Protein AF-A0A6B2CYY4-F1 (afdb_monomer_lite)

Foldseek 3Di:
DDKDKAWPDKDWDFDPDPWGKIWMWTWIDTNNRTDIWIWIFGQDDPVRDTDTDTAQAQPDVVGRVVSVVRVQNHVCVVPVDGDDDDD

Secondary structure (DSSP, 8-state):
----EEEEEEEEEEEEESEEEEEEEEEEEETTEEEEEEEEEEEETTTTEEEEEE---TTSTTHHHHHHHHHHHHHHHHH--PPPP--

Structure (mmCIF, N/CA/C/O backbone):
data_AF-A0A6B2CYY4-F1
#
_entry.id   AF-A0A6B2CYY4-F1
#
loop_
_atom_site.group_PDB
_atom_site.id
_atom_site.type_symbol
_atom_site.label_atom_id
_atom_site.label_alt_id
_atom_site.label_comp_id
_atom_site.label_asym_id
_atom_site.label_entity_id
_atom_site.label_seq_id
_atom_site.pdbx_PDB_ins_code
_atom_site.Cartn_x
_atom_site.Cartn_y
_atom_site.Cartn_z
_atom_site.occupancy
_atom_site.B_iso_or_equiv
_atom_site.auth_seq_id
_atom_site.auth_comp_id
_atom_site.auth_asym_id
_atom_site.auth_atom_id
_atom_site.pdbx_PDB_model_num
ATOM 1 N N . MET A 1 1 ? -2.613 -11.614 13.382 1.00 56.75 1 MET A N 1
ATOM 2 C CA . MET A 1 1 ? -3.921 -10.972 13.635 1.00 56.75 1 MET A CA 1
ATOM 3 C C . MET A 1 1 ? -4.827 -11.199 12.436 1.00 56.75 1 MET A C 1
ATOM 5 O O . MET A 1 1 ? -4.322 -11.316 11.326 1.00 56.75 1 MET A O 1
ATOM 9 N N . ARG A 1 2 ? -6.140 -11.335 12.648 1.00 68.62 2 ARG A N 1
ATOM 10 C CA . ARG A 1 2 ? -7.131 -11.307 11.564 1.00 68.62 2 ARG A CA 1
ATOM 11 C C . ARG A 1 2 ? -7.576 -9.853 11.436 1.00 68.62 2 ARG A C 1
ATOM 13 O O . ARG A 1 2 ? -8.206 -9.360 12.363 1.00 68.62 2 ARG A O 1
ATOM 20 N N . HIS A 1 3 ? -7.211 -9.196 10.343 1.00 77.44 3 HIS A N 1
ATOM 21 C CA . HIS A 1 3 ? -7.744 -7.878 10.011 1.00 77.44 3 HIS A CA 1
ATOM 22 C C . HIS A 1 3 ? -9.073 -8.064 9.281 1.00 77.44 3 HIS A C 1
ATOM 24 O O . HIS A 1 3 ? -9.189 -8.968 8.446 1.00 77.44 3 HIS A O 1
ATOM 30 N N . VAL A 1 4 ? -10.073 -7.249 9.610 1.00 83.81 4 VAL A N 1
ATOM 31 C CA . VAL A 1 4 ? -11.305 -7.174 8.811 1.00 83.81 4 VAL A CA 1
ATOM 32 C C . VAL A 1 4 ? -11.026 -6.204 7.680 1.00 83.81 4 VAL A C 1
ATOM 34 O O . VAL A 1 4 ? -10.607 -5.077 7.941 1.00 83.81 4 VAL A O 1
ATOM 37 N N . VAL A 1 5 ? -11.186 -6.666 6.442 1.00 84.81 5 VAL A N 1
ATOM 38 C CA . VAL A 1 5 ? -10.749 -5.928 5.259 1.00 84.81 5 VAL A CA 1
ATOM 39 C C . VAL A 1 5 ? -11.882 -5.829 4.252 1.00 84.81 5 VAL A C 1
ATOM 41 O O . VAL A 1 5 ? -12.399 -6.856 3.818 1.00 84.81 5 VAL A O 1
ATOM 44 N N . ASP A 1 6 ? -12.184 -4.607 3.827 1.00 87.25 6 ASP A N 1
ATOM 45 C CA . ASP A 1 6 ? -13.108 -4.321 2.735 1.00 87.25 6 ASP A CA 1
ATOM 46 C C . ASP A 1 6 ? -12.364 -3.622 1.597 1.00 87.25 6 ASP A C 1
ATOM 48 O O . ASP A 1 6 ? -11.830 -2.521 1.745 1.00 87.25 6 ASP A O 1
ATOM 52 N N . VAL A 1 7 ? -12.320 -4.259 0.427 1.00 83.25 7 VAL A N 1
ATOM 53 C CA . VAL A 1 7 ? -11.718 -3.663 -0.772 1.00 83.25 7 VAL A CA 1
ATOM 54 C C . VAL A 1 7 ? -12.788 -2.866 -1.506 1.00 83.25 7 VAL A C 1
ATOM 56 O O . VAL A 1 7 ? -13.745 -3.420 -2.039 1.00 83.25 7 VAL A O 1
ATOM 59 N N . LEU A 1 8 ? -12.609 -1.548 -1.553 1.00 87.25 8 LEU A N 1
ATOM 60 C CA . LEU A 1 8 ? -13.575 -0.614 -2.134 1.00 87.25 8 LEU A CA 1
ATOM 61 C C . LEU A 1 8 ? -13.358 -0.411 -3.638 1.00 87.25 8 LEU A C 1
ATOM 63 O O . LEU A 1 8 ? -14.279 -0.016 -4.350 1.00 87.25 8 LEU A O 1
ATOM 67 N N . GLY A 1 9 ? -12.144 -0.660 -4.133 1.00 83.06 9 GLY A N 1
ATOM 68 C CA . GLY A 1 9 ? -11.849 -0.646 -5.563 1.00 83.06 9 GLY A CA 1
ATOM 69 C C . GLY A 1 9 ? -10.380 -0.406 -5.881 1.00 83.06 9 GLY A C 1
ATOM 70 O O . GLY A 1 9 ? -9.603 0.039 -5.040 1.00 83.06 9 GLY A O 1
ATOM 71 N N . GLY A 1 10 ? -9.998 -0.683 -7.127 1.00 83.44 10 GLY A N 1
ATOM 72 C CA . GLY A 1 10 ? -8.638 -0.486 -7.620 1.00 83.44 10 GLY A CA 1
ATOM 73 C C . GLY A 1 10 ? -8.608 0.255 -8.954 1.00 83.44 10 GLY A C 1
ATOM 74 O O . GLY A 1 10 ? -9.501 0.096 -9.784 1.00 83.44 10 GLY A O 1
ATOM 75 N N . ARG A 1 11 ? -7.573 1.069 -9.179 1.00 82.56 11 ARG A N 1
ATOM 76 C CA . ARG A 1 11 ? -7.301 1.734 -10.460 1.00 82.56 11 ARG A CA 1
ATOM 77 C C . ARG A 1 11 ? -5.854 1.519 -10.866 1.00 82.56 11 ARG A C 1
ATOM 79 O O . ARG A 1 11 ? -4.953 1.863 -10.113 1.00 82.56 11 ARG A O 1
ATOM 86 N N . ALA A 1 12 ? -5.636 1.010 -12.071 1.00 81.25 12 ALA A N 1
ATOM 87 C CA . ALA A 1 12 ? -4.309 0.885 -12.659 1.00 81.25 12 ALA A CA 1
ATOM 88 C C . ALA A 1 12 ? -4.098 1.972 -13.722 1.00 81.25 12 ALA A C 1
ATOM 90 O O . ALA A 1 12 ? -4.929 2.151 -14.610 1.00 81.25 12 ALA A O 1
ATOM 91 N N . GLN A 1 13 ? -2.982 2.689 -13.636 1.00 80.88 13 GLN A N 1
ATOM 92 C CA . GLN A 1 13 ? -2.525 3.660 -14.623 1.00 80.88 13 GLN A CA 1
ATOM 93 C C . GLN A 1 13 ? -1.124 3.281 -15.095 1.00 80.88 13 GLN A C 1
ATOM 95 O O . GLN A 1 13 ? -0.224 3.035 -14.294 1.00 80.88 13 GLN A O 1
ATOM 100 N N . LEU A 1 14 ? -0.941 3.237 -16.412 1.00 73.88 14 LEU A N 1
ATOM 101 C CA . LEU A 1 14 ? 0.354 3.004 -17.036 1.00 73.88 14 LEU A CA 1
ATOM 102 C C . LEU A 1 14 ? 0.897 4.339 -17.544 1.00 73.88 14 LEU A C 1
ATOM 104 O O . LEU A 1 14 ? 0.326 4.917 -18.468 1.00 73.88 14 LEU A O 1
ATOM 108 N N . GLU A 1 15 ? 2.010 4.809 -16.986 1.00 70.00 15 GLU A N 1
ATOM 109 C CA . GLU A 1 15 ? 2.733 5.946 -17.550 1.00 70.00 15 GLU A CA 1
ATOM 110 C C . GLU A 1 15 ? 3.627 5.453 -18.696 1.00 70.00 15 GLU A C 1
ATOM 112 O O . GLU A 1 15 ? 4.521 4.621 -18.526 1.00 70.00 15 GLU A O 1
ATOM 117 N N . ARG A 1 16 ? 3.360 5.958 -19.906 1.00 60.00 16 ARG A N 1
ATOM 118 C CA . ARG A 1 16 ? 4.196 5.745 -21.095 1.00 60.00 16 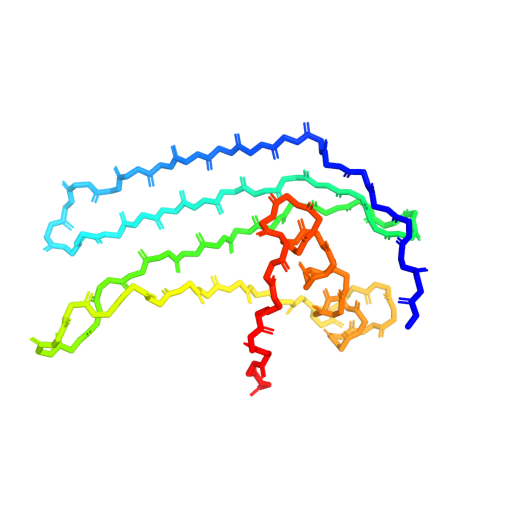ARG A CA 1
ATOM 119 C C . ARG A 1 16 ? 5.056 6.987 -21.344 1.00 60.00 16 ARG A C 1
ATOM 121 O O . ARG A 1 16 ? 4.834 7.696 -22.316 1.00 60.00 16 ARG A O 1
ATOM 128 N N . SER A 1 17 ? 6.021 7.269 -20.473 1.00 57.59 17 SER A N 1
ATOM 129 C CA . SER A 1 17 ? 7.034 8.302 -20.729 1.00 57.59 17 SER A CA 1
ATOM 130 C C . SER A 1 17 ? 8.379 7.849 -20.178 1.00 57.59 17 SER A C 1
ATOM 132 O O . SER A 1 17 ? 8.550 7.854 -18.968 1.00 57.59 17 SER A O 1
ATOM 134 N N . GLY A 1 18 ? 9.298 7.421 -21.057 1.00 56.97 18 GLY A N 1
ATOM 135 C CA . GLY A 1 18 ? 10.717 7.127 -20.771 1.00 56.97 18 GLY A CA 1
ATOM 136 C C . GLY A 1 18 ? 11.002 5.970 -19.802 1.00 56.97 18 GLY A C 1
ATOM 137 O O . GLY A 1 18 ? 11.659 4.996 -20.161 1.00 56.97 18 GLY A O 1
ATOM 138 N N . GLU A 1 19 ? 10.461 6.036 -18.594 1.00 59.66 19 GLU A N 1
ATOM 139 C CA . GLU A 1 19 ? 10.503 5.025 -17.552 1.00 59.66 19 GLU A CA 1
ATOM 140 C C . GLU A 1 19 ? 9.140 4.333 -17.509 1.00 59.66 19 GLU A C 1
ATOM 142 O O . GLU A 1 19 ? 8.101 4.956 -17.305 1.00 59.66 19 GLU A O 1
ATOM 147 N N . LYS A 1 20 ? 9.105 3.023 -17.765 1.00 63.25 20 LYS A N 1
ATOM 148 C CA . LYS A 1 20 ? 7.845 2.274 -17.801 1.00 63.25 20 LYS A CA 1
ATOM 149 C C . LYS A 1 20 ? 7.325 2.046 -16.372 1.00 63.25 20 LYS A C 1
ATOM 151 O O . LYS A 1 20 ? 7.508 0.950 -15.834 1.00 63.25 20 LYS A O 1
ATOM 156 N N . LEU A 1 21 ? 6.722 3.074 -15.779 1.00 68.94 21 LEU A N 1
ATOM 157 C CA . LEU A 1 21 ? 6.089 3.056 -14.462 1.00 68.94 21 LEU A CA 1
ATOM 158 C C . LEU A 1 21 ? 4.614 2.660 -14.587 1.00 68.94 21 LEU A C 1
ATOM 160 O O . LEU A 1 21 ? 3.888 3.130 -15.463 1.00 68.94 21 LEU A O 1
ATOM 164 N N . MET A 1 22 ? 4.161 1.787 -13.697 1.00 75.75 22 MET A N 1
ATOM 165 C CA . MET A 1 22 ? 2.755 1.431 -13.544 1.00 75.75 22 MET A CA 1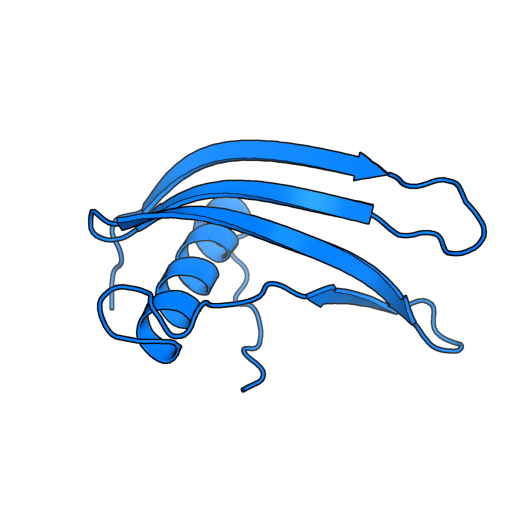
ATOM 166 C C . MET A 1 22 ? 2.326 1.795 -12.128 1.00 75.75 22 MET A C 1
ATOM 168 O O . MET A 1 22 ? 2.892 1.305 -11.160 1.00 75.75 22 MET A O 1
ATOM 172 N N . ARG A 1 23 ? 1.328 2.661 -11.989 1.00 78.25 23 ARG A N 1
ATOM 173 C CA . ARG A 1 23 ? 0.743 3.028 -10.698 1.00 78.25 23 ARG A CA 1
ATOM 174 C C . ARG A 1 23 ? -0.557 2.264 -10.507 1.00 78.25 23 ARG A C 1
ATOM 176 O O . ARG A 1 23 ? -1.422 2.286 -11.377 1.00 78.25 23 ARG A O 1
ATOM 183 N N . ILE A 1 24 ? -0.707 1.599 -9.372 1.00 80.62 24 ILE A N 1
ATOM 184 C CA . ILE A 1 24 ? -1.944 0.947 -8.953 1.00 80.62 24 ILE A CA 1
ATOM 185 C C . ILE A 1 24 ? -2.417 1.640 -7.684 1.00 80.62 24 ILE A C 1
ATOM 187 O O . ILE A 1 24 ? -1.718 1.645 -6.681 1.00 80.62 24 ILE A O 1
ATOM 191 N N . LYS A 1 25 ? -3.606 2.227 -7.723 1.00 83.81 25 LYS A N 1
ATOM 192 C CA . LYS A 1 25 ? -4.296 2.744 -6.544 1.00 83.81 25 LYS A CA 1
ATOM 193 C C . LYS A 1 25 ? -5.266 1.693 -6.048 1.00 83.81 25 LYS A C 1
ATOM 195 O O . LYS A 1 25 ? -6.029 1.165 -6.852 1.00 83.81 25 LYS A O 1
ATOM 200 N N . ILE A 1 26 ? -5.248 1.407 -4.756 1.00 82.69 26 ILE A N 1
ATOM 201 C CA . ILE A 1 26 ? -6.187 0.501 -4.097 1.00 82.69 26 ILE A CA 1
ATOM 202 C C . ILE A 1 26 ? -6.853 1.285 -2.977 1.00 82.69 26 ILE A C 1
ATOM 204 O O . ILE A 1 26 ? -6.185 1.782 -2.075 1.00 82.69 26 ILE A O 1
ATOM 208 N N . ALA A 1 27 ? -8.170 1.408 -3.048 1.00 86.38 27 ALA A N 1
ATOM 209 C CA . ALA A 1 27 ? -8.986 1.941 -1.977 1.00 86.38 27 ALA A CA 1
ATOM 210 C C . ALA A 1 27 ? -9.558 0.778 -1.171 1.00 86.38 27 ALA A C 1
ATOM 212 O O . ALA A 1 27 ? -10.111 -0.171 -1.733 1.00 86.38 27 ALA A O 1
ATOM 213 N N . GLY A 1 28 ? -9.463 0.875 0.145 1.00 88.06 28 GLY A N 1
ATOM 214 C CA . GLY A 1 28 ? -10.049 -0.110 1.030 1.00 88.06 28 GLY A CA 1
ATOM 215 C C . GLY A 1 28 ? -10.123 0.365 2.464 1.00 88.06 28 GLY A C 1
ATOM 216 O O . GLY A 1 28 ? -9.703 1.469 2.810 1.00 88.06 28 GLY A O 1
ATOM 217 N N . GLU A 1 29 ? -10.697 -0.484 3.288 1.00 86.81 29 GLU A N 1
ATOM 218 C CA . GLU A 1 29 ? -10.837 -0.301 4.714 1.00 86.81 29 GLU A CA 1
ATOM 219 C C . GLU A 1 29 ? -10.237 -1.510 5.415 1.00 86.81 29 GLU A C 1
ATOM 221 O O . GLU A 1 29 ? -10.460 -2.644 4.999 1.00 86.81 29 GLU A O 1
ATOM 226 N N . ALA A 1 30 ? -9.437 -1.260 6.446 1.00 85.31 30 ALA A N 1
ATOM 227 C CA . ALA A 1 30 ? -8.885 -2.297 7.299 1.00 85.31 30 ALA A CA 1
ATOM 228 C C . ALA A 1 30 ? -9.094 -1.891 8.759 1.00 85.31 30 ALA A C 1
ATOM 230 O O . ALA A 1 30 ? -8.686 -0.801 9.164 1.00 85.31 30 ALA A O 1
ATOM 231 N N . ASP A 1 31 ? -9.751 -2.750 9.535 1.00 86.25 31 ASP A N 1
ATOM 232 C CA . ASP A 1 31 ? -10.105 -2.515 10.943 1.00 86.25 31 ASP A CA 1
ATOM 233 C C . ASP A 1 31 ? -10.823 -1.174 11.191 1.00 86.25 31 ASP A C 1
ATOM 235 O O . ASP A 1 31 ? -10.490 -0.434 12.120 1.00 86.25 31 ASP A O 1
ATOM 239 N N . GLY A 1 32 ? -11.777 -0.811 10.330 1.00 84.88 32 GLY A N 1
ATOM 240 C CA . GLY A 1 32 ? -12.500 0.462 10.438 1.00 84.88 32 GLY A CA 1
ATOM 241 C C . GLY A 1 32 ? -11.727 1.680 9.917 1.00 84.88 32 GLY A C 1
ATOM 242 O O . GLY A 1 32 ? -12.222 2.805 9.983 1.00 84.88 32 GLY A O 1
ATOM 243 N N . VAL A 1 33 ? -10.501 1.494 9.411 1.00 82.94 33 VAL A N 1
ATOM 244 C CA . VAL A 1 33 ? -9.665 2.574 8.874 1.00 82.94 33 VAL A CA 1
ATOM 245 C C . VAL A 1 33 ? -9.696 2.548 7.352 1.00 82.94 33 VAL A C 1
ATOM 247 O O . VAL A 1 33 ? -9.044 1.725 6.709 1.00 82.94 33 VAL A O 1
ATOM 250 N N . ARG A 1 34 ? -10.430 3.495 6.764 1.00 85.62 34 ARG A N 1
ATOM 251 C CA . ARG A 1 34 ? -10.509 3.676 5.312 1.00 85.62 34 ARG A CA 1
ATOM 252 C C . ARG A 1 34 ? -9.308 4.452 4.775 1.00 85.62 3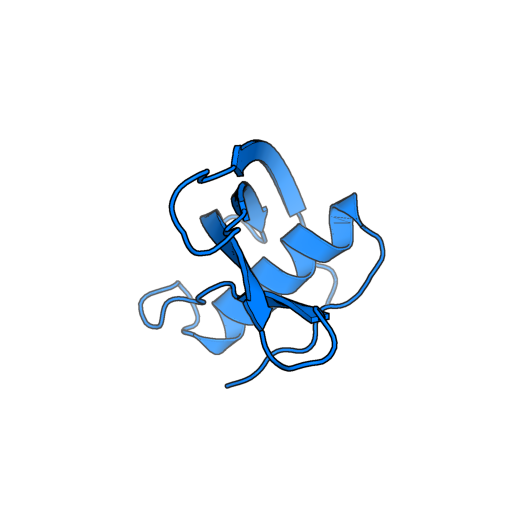4 ARG A C 1
ATOM 254 O O . ARG A 1 34 ? -9.046 5.580 5.201 1.00 85.62 34 ARG A O 1
ATOM 261 N N . ARG A 1 35 ? -8.608 3.885 3.791 1.00 81.38 35 ARG A N 1
ATOM 262 C CA . ARG A 1 35 ? -7.455 4.502 3.119 1.00 81.38 35 ARG A CA 1
ATOM 263 C C . ARG A 1 35 ? -7.418 4.176 1.628 1.00 81.38 35 ARG A C 1
ATOM 265 O O . ARG A 1 35 ? -7.874 3.133 1.171 1.00 81.38 35 ARG A O 1
ATOM 272 N N . GLU A 1 36 ? -6.853 5.107 0.868 1.00 81.94 36 GLU A N 1
ATOM 273 C CA . GLU A 1 36 ? -6.425 4.868 -0.508 1.00 81.94 36 GLU A CA 1
ATOM 274 C C . GLU A 1 36 ? -4.900 4.763 -0.507 1.00 81.94 36 GLU A C 1
ATOM 276 O O . GLU A 1 36 ? -4.207 5.683 -0.066 1.00 81.94 36 GLU A O 1
ATOM 281 N N . TYR A 1 37 ? -4.391 3.631 -0.979 1.00 76.12 37 TYR A N 1
ATOM 282 C CA . TYR A 1 37 ? -2.971 3.353 -1.091 1.00 76.12 37 TYR A CA 1
ATOM 283 C C . TYR A 1 37 ? -2.549 3.409 -2.550 1.00 76.12 37 TYR A C 1
ATOM 285 O O . TYR A 1 37 ? -3.178 2.812 -3.422 1.00 76.12 37 TYR A O 1
ATOM 293 N N . GLU A 1 38 ? -1.458 4.118 -2.813 1.00 79.00 38 GLU A N 1
ATOM 294 C CA . GLU A 1 38 ? -0.831 4.157 -4.126 1.00 79.00 38 GLU A CA 1
ATOM 295 C C . GLU A 1 38 ? 0.390 3.237 -4.121 1.00 79.00 38 GLU A C 1
ATOM 297 O O . GLU A 1 38 ? 1.346 3.440 -3.371 1.00 79.00 38 GLU A O 1
ATOM 302 N N . ILE A 1 39 ? 0.339 2.211 -4.963 1.00 75.50 39 ILE A N 1
ATOM 303 C CA . ILE A 1 39 ? 1.419 1.268 -5.212 1.00 75.50 39 ILE A CA 1
ATOM 304 C C . ILE A 1 39 ? 2.057 1.643 -6.544 1.00 75.50 39 ILE A C 1
ATOM 306 O O . ILE A 1 39 ? 1.435 1.535 -7.600 1.00 75.50 39 ILE A O 1
ATOM 310 N N . THR A 1 40 ? 3.313 2.073 -6.516 1.00 71.38 40 THR A N 1
ATOM 311 C CA . THR A 1 40 ? 4.069 2.329 -7.747 1.00 71.38 40 THR A CA 1
ATOM 312 C C . THR A 1 40 ? 4.913 1.111 -8.087 1.00 71.38 40 THR A C 1
ATOM 314 O O . THR A 1 40 ? 5.812 0.747 -7.331 1.00 71.38 40 THR A O 1
ATOM 317 N N . PHE A 1 41 ? 4.640 0.505 -9.237 1.00 70.62 41 PHE A N 1
ATOM 318 C CA . PHE A 1 41 ? 5.466 -0.509 -9.870 1.00 70.62 41 PHE A CA 1
ATOM 319 C C . PHE A 1 41 ? 6.438 0.170 -10.820 1.00 70.62 41 PHE A C 1
ATOM 321 O O . PHE A 1 41 ? 6.058 0.782 -11.820 1.00 70.62 41 PHE A O 1
ATOM 328 N N . SER A 1 42 ? 7.717 0.038 -10.506 1.00 67.62 42 SER A N 1
ATOM 329 C CA . SER A 1 42 ? 8.798 0.466 -11.386 1.00 67.62 42 SER A CA 1
ATOM 330 C C . SER A 1 42 ? 9.590 -0.748 -11.841 1.00 67.62 42 SER A C 1
ATOM 332 O O . SER A 1 42 ? 9.721 -1.726 -11.103 1.00 67.62 42 SER A O 1
ATOM 334 N N . ARG A 1 43 ? 10.122 -0.691 -13.064 1.00 65.81 43 ARG A N 1
ATOM 335 C CA . ARG A 1 43 ? 11.177 -1.611 -13.493 1.00 65.81 43 ARG A CA 1
ATOM 336 C C . ARG A 1 43 ? 12.514 -1.007 -13.102 1.00 65.81 43 ARG A C 1
ATOM 338 O O . ARG A 1 43 ? 12.864 0.057 -13.602 1.00 65.81 43 ARG A O 1
ATOM 345 N N . ARG A 1 44 ? 13.247 -1.674 -12.209 1.00 61.91 44 ARG A N 1
ATOM 346 C CA . ARG A 1 44 ? 14.592 -1.256 -11.785 1.00 61.91 44 ARG A CA 1
ATOM 347 C C . ARG A 1 44 ? 15.638 -2.325 -12.089 1.00 61.91 44 ARG A C 1
ATOM 349 O O . ARG A 1 44 ? 15.376 -3.519 -11.954 1.00 61.91 44 ARG A O 1
ATOM 356 N N . GLY A 1 45 ? 16.845 -1.859 -12.419 1.00 55.22 45 GLY A N 1
ATOM 357 C CA . GLY A 1 45 ? 18.039 -2.682 -12.628 1.00 55.22 45 GLY A CA 1
ATOM 358 C C . GLY A 1 45 ? 18.077 -3.423 -13.969 1.00 55.22 45 GLY A C 1
ATOM 359 O O . GLY A 1 45 ? 17.103 -3.440 -14.718 1.00 55.22 45 GLY A O 1
ATOM 360 N N . ALA A 1 46 ? 19.209 -4.075 -14.252 1.00 55.12 46 ALA A N 1
ATOM 361 C CA . ALA A 1 46 ? 19.434 -4.839 -15.486 1.00 55.12 46 ALA A CA 1
ATOM 362 C C . ALA A 1 46 ? 18.465 -6.031 -15.670 1.00 55.12 46 ALA A C 1
ATOM 364 O O . ALA A 1 46 ? 18.315 -6.536 -16.777 1.00 55.12 46 ALA A O 1
ATOM 365 N N . GLY A 1 47 ? 17.7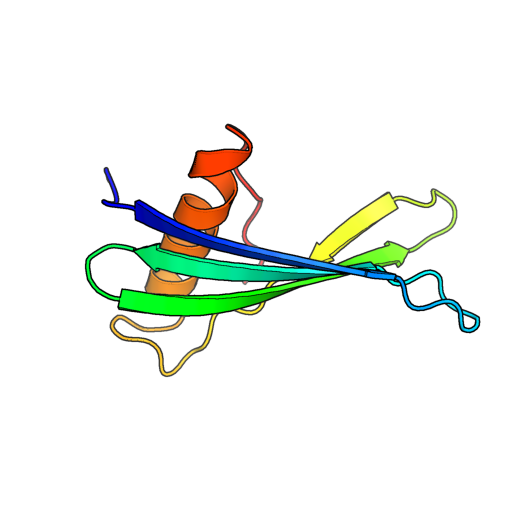86 -6.462 -14.596 1.00 56.09 47 GLY A N 1
ATOM 366 C CA . GLY A 1 47 ? 16.873 -7.609 -14.579 1.00 56.09 47 GLY A CA 1
ATOM 367 C C . GLY A 1 47 ? 15.381 -7.293 -14.746 1.00 56.09 47 GLY A C 1
ATOM 368 O O . GLY A 1 47 ? 14.578 -8.210 -14.623 1.00 56.09 47 GLY A O 1
ATOM 369 N N . ASN A 1 48 ? 14.976 -6.036 -14.9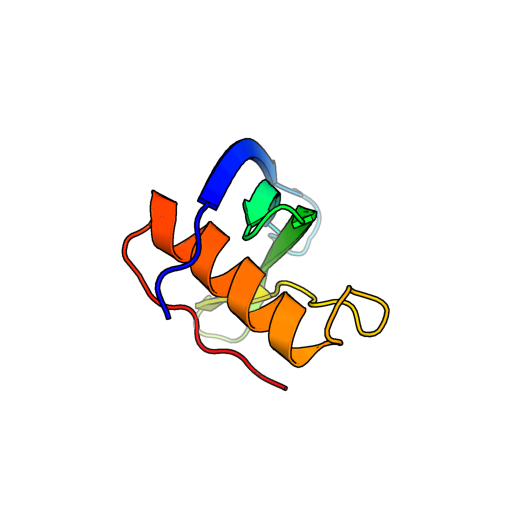94 1.00 55.06 48 ASN A N 1
ATOM 370 C CA . ASN A 1 48 ? 13.559 -5.654 -15.158 1.00 55.06 48 ASN A CA 1
ATOM 371 C C . ASN A 1 48 ? 12.629 -6.125 -14.015 1.00 55.06 48 ASN A C 1
ATOM 373 O O . ASN A 1 48 ? 11.452 -6.409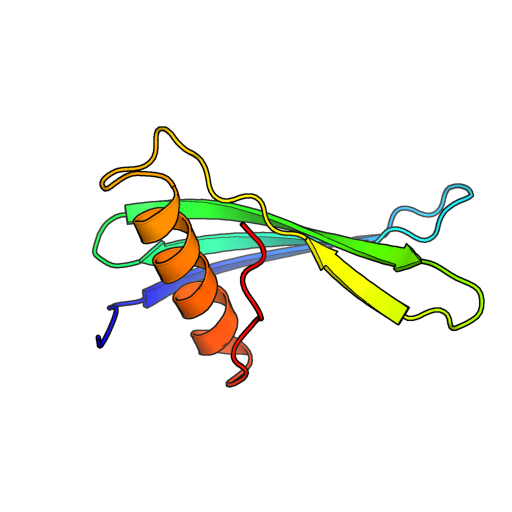 -14.245 1.00 55.06 48 ASN A O 1
ATOM 377 N N . ALA A 1 49 ? 13.131 -6.192 -12.779 1.00 56.69 49 ALA A N 1
ATOM 378 C CA . ALA A 1 49 ? 12.325 -6.614 -11.639 1.00 56.69 49 ALA A CA 1
ATOM 379 C C . ALA A 1 49 ? 11.181 -5.615 -11.399 1.00 56.69 49 ALA A C 1
ATOM 381 O O . ALA A 1 49 ? 11.414 -4.405 -11.323 1.00 56.69 49 ALA A O 1
ATOM 382 N N . ALA A 1 50 ? 9.951 -6.123 -11.290 1.00 58.53 50 ALA A N 1
ATOM 383 C CA . ALA A 1 50 ? 8.783 -5.332 -10.928 1.00 58.53 50 ALA A CA 1
ATOM 384 C C . ALA A 1 50 ? 8.775 -5.131 -9.409 1.00 58.53 50 ALA A C 1
ATOM 386 O O . ALA A 1 50 ? 8.438 -6.041 -8.656 1.00 58.53 50 ALA A O 1
ATOM 387 N N . VAL A 1 51 ? 9.172 -3.942 -8.957 1.00 63.62 51 VAL A N 1
ATOM 388 C CA . VAL A 1 51 ? 9.152 -3.592 -7.531 1.00 63.62 51 VAL A CA 1
ATOM 389 C C . VAL A 1 51 ? 7.961 -2.681 -7.274 1.00 63.62 51 VAL A C 1
ATOM 391 O O . VAL A 1 51 ? 7.935 -1.558 -7.781 1.00 63.62 51 VAL A O 1
ATOM 394 N N . GLY A 1 52 ? 6.994 -3.171 -6.496 1.00 62.78 52 GLY A N 1
ATOM 395 C CA . GLY A 1 52 ? 5.897 -2.376 -5.950 1.00 62.78 52 GLY A CA 1
ATOM 396 C C . GLY A 1 52 ? 6.353 -1.647 -4.688 1.00 62.78 52 GLY A C 1
ATOM 397 O O . GLY A 1 52 ? 6.888 -2.266 -3.772 1.00 62.78 52 GLY A O 1
ATOM 398 N N . ARG A 1 53 ? 6.173 -0.326 -4.636 1.00 65.38 53 ARG A N 1
ATOM 399 C CA . ARG A 1 53 ? 6.349 0.466 -3.412 1.00 65.38 53 ARG A CA 1
ATOM 400 C C . ARG A 1 53 ? 5.025 1.071 -3.009 1.00 65.38 53 ARG A C 1
ATOM 402 O O . ARG A 1 53 ? 4.409 1.762 -3.815 1.00 65.38 53 ARG A O 1
ATOM 409 N N . ALA A 1 54 ? 4.647 0.842 -1.762 1.00 67.38 54 ALA A N 1
ATOM 410 C CA . ALA A 1 54 ? 3.470 1.419 -1.150 1.00 67.38 54 ALA A CA 1
ATOM 411 C C . ALA A 1 54 ? 3.907 2.120 0.143 1.00 67.38 54 ALA A C 1
ATOM 413 O O . ALA A 1 54 ? 4.703 1.578 0.911 1.00 67.38 54 ALA A O 1
ATOM 414 N N . VAL A 1 55 ? 3.474 3.365 0.333 1.00 67.38 55 VAL A N 1
ATOM 415 C CA . VAL A 1 55 ? 3.942 4.206 1.442 1.00 67.38 55 VAL A CA 1
ATOM 416 C C . VAL A 1 55 ? 2.918 4.158 2.567 1.00 67.38 55 VAL A C 1
ATOM 418 O O . VAL A 1 55 ? 1.827 4.705 2.426 1.00 67.38 55 VAL A O 1
ATOM 421 N N . ALA A 1 56 ? 3.294 3.527 3.679 1.00 73.06 56 ALA A N 1
ATOM 422 C CA . ALA A 1 56 ? 2.568 3.634 4.938 1.00 73.06 56 ALA A CA 1
ATOM 423 C C . ALA A 1 56 ? 2.811 5.016 5.557 1.00 73.06 56 ALA A C 1
ATOM 425 O O . ALA A 1 56 ? 3.953 5.494 5.596 1.00 73.06 56 ALA A O 1
ATOM 426 N N . ARG A 1 57 ? 1.750 5.672 6.024 1.00 70.38 57 ARG A N 1
ATOM 427 C CA . ARG A 1 57 ? 1.839 7.020 6.581 1.00 70.38 57 ARG A CA 1
ATOM 428 C C . ARG A 1 57 ? 2.102 6.999 8.083 1.00 70.38 57 ARG A C 1
ATOM 430 O O . ARG A 1 57 ? 1.488 6.243 8.828 1.00 70.38 57 ARG A O 1
ATOM 437 N N . ALA A 1 58 ? 2.995 7.876 8.538 1.00 73.19 58 ALA A N 1
ATOM 438 C CA . ALA A 1 58 ? 3.348 7.982 9.953 1.00 73.19 58 ALA A CA 1
ATOM 439 C C . ALA A 1 58 ? 2.240 8.605 10.823 1.00 73.19 58 ALA A C 1
ATOM 441 O O . ALA A 1 58 ? 2.188 8.324 12.015 1.00 73.19 58 ALA A O 1
ATOM 442 N N . ASP A 1 59 ? 1.350 9.406 10.231 1.00 76.69 59 ASP A N 1
ATOM 443 C CA . ASP A 1 59 ? 0.203 10.057 10.881 1.00 76.69 59 ASP A CA 1
ATOM 444 C C . ASP A 1 59 ? -1.067 9.184 10.895 1.00 76.69 59 ASP A C 1
ATOM 446 O O . ASP A 1 59 ? -2.146 9.635 11.280 1.00 76.69 59 ASP A O 1
ATOM 450 N N . ALA A 1 60 ? -0.973 7.929 10.454 1.00 79.94 60 ALA A N 1
ATOM 451 C CA . ALA A 1 60 ? -2.095 7.007 10.494 1.00 79.94 60 ALA A CA 1
ATOM 452 C C . ALA A 1 60 ? -2.453 6.601 11.940 1.00 79.94 60 ALA A C 1
ATOM 454 O O . ALA A 1 60 ? -1.579 6.547 12.808 1.00 79.94 60 ALA A O 1
ATOM 455 N N . PRO A 1 61 ? -3.726 6.256 12.218 1.00 78.88 61 PRO A N 1
ATOM 456 C CA . PRO A 1 61 ? -4.123 5.711 13.514 1.00 78.88 61 PRO A CA 1
ATOM 457 C C . PRO A 1 61 ? -3.302 4.465 13.880 1.00 78.88 61 PRO A C 1
ATOM 459 O O . PRO A 1 61 ? -3.317 3.463 13.160 1.00 78.88 61 PRO A O 1
ATOM 462 N N . GLY A 1 62 ? -2.586 4.517 15.004 1.00 82.12 62 GLY A N 1
ATOM 463 C CA . GLY A 1 62 ? -1.654 3.457 15.418 1.00 82.12 62 GLY A CA 1
ATOM 464 C C . GLY A 1 62 ? -0.242 3.576 14.826 1.00 82.12 62 GLY A C 1
ATOM 465 O O . GLY A 1 62 ? 0.572 2.682 15.024 1.00 82.12 62 GLY A O 1
ATOM 466 N N . GLY A 1 63 ? 0.066 4.674 14.132 1.00 84.81 63 GLY A N 1
ATOM 467 C CA . GLY A 1 63 ? 1.389 4.968 13.585 1.00 84.81 63 GLY A CA 1
ATOM 468 C C . GLY A 1 63 ? 1.709 4.235 12.279 1.00 84.81 63 GLY A C 1
ATOM 469 O O . GLY A 1 63 ? 0.870 3.559 11.681 1.00 84.81 63 GLY A O 1
ATOM 470 N N . ARG A 1 64 ? 2.964 4.385 11.833 1.00 81.69 64 ARG A N 1
ATOM 471 C CA . ARG A 1 64 ? 3.458 3.864 10.545 1.00 81.69 64 ARG A CA 1
ATOM 472 C C . ARG A 1 64 ? 3.400 2.337 10.451 1.00 81.69 64 ARG A C 1
ATOM 474 O O . ARG A 1 64 ? 3.089 1.816 9.386 1.00 81.69 64 ARG A O 1
ATOM 481 N N . GLU A 1 65 ? 3.707 1.634 11.541 1.00 81.94 65 GLU A N 1
ATOM 482 C CA . GLU A 1 65 ? 3.713 0.164 11.575 1.00 81.94 65 GLU A CA 1
ATOM 483 C C . GLU A 1 65 ? 2.302 -0.404 11.419 1.00 81.94 65 GLU A C 1
ATOM 485 O O . GLU A 1 65 ? 2.073 -1.228 10.537 1.00 81.94 65 GLU A O 1
ATOM 490 N N . ALA A 1 66 ? 1.333 0.111 12.182 1.00 84.75 66 ALA A N 1
ATOM 491 C CA . ALA A 1 66 ? -0.057 -0.321 12.066 1.00 84.75 66 ALA A CA 1
ATOM 492 C C . ALA A 1 66 ? -0.638 -0.029 10.671 1.00 84.75 66 ALA A C 1
ATOM 494 O O . ALA A 1 66 ? -1.449 -0.791 10.151 1.00 84.75 66 ALA A O 1
ATOM 495 N N . ASP A 1 67 ? -0.237 1.074 10.035 1.00 83.31 67 ASP A N 1
ATOM 496 C CA . ASP A 1 67 ? -0.642 1.369 8.657 1.00 83.31 67 ASP A CA 1
ATOM 497 C C . ASP A 1 67 ? 0.007 0.424 7.637 1.00 83.31 67 ASP A C 1
ATOM 499 O O . ASP A 1 67 ? -0.648 0.007 6.683 1.00 83.31 67 ASP A O 1
ATOM 503 N N . ALA A 1 68 ? 1.262 0.023 7.858 1.00 82.50 68 ALA A N 1
ATOM 504 C CA . ALA A 1 68 ? 1.935 -0.970 7.026 1.00 82.50 68 ALA A CA 1
ATOM 505 C C . ALA A 1 68 ? 1.282 -2.358 7.139 1.00 82.50 68 ALA A C 1
ATOM 507 O O . ALA A 1 68 ? 1.115 -3.037 6.124 1.00 82.50 68 ALA A O 1
ATOM 508 N N . GLU A 1 69 ? 0.862 -2.769 8.339 1.00 84.88 69 GLU A N 1
ATOM 509 C CA . GLU A 1 69 ? 0.127 -4.023 8.543 1.00 84.88 69 GLU A CA 1
ATOM 510 C C . GLU A 1 69 ? -1.233 -4.010 7.835 1.00 84.88 69 GLU A C 1
ATOM 512 O O . GLU A 1 69 ? -1.556 -4.947 7.099 1.00 84.88 69 GLU A O 1
ATOM 517 N N . ARG A 1 70 ? -2.002 -2.921 7.970 1.00 84.56 70 ARG A N 1
ATOM 518 C CA . ARG A 1 70 ? -3.290 -2.746 7.273 1.00 84.56 70 ARG A CA 1
ATOM 519 C C . ARG A 1 70 ? -3.139 -2.790 5.759 1.00 84.56 70 ARG A C 1
ATOM 521 O O . ARG A 1 70 ? -3.920 -3.443 5.070 1.00 84.56 70 ARG A O 1
ATOM 528 N N . LEU A 1 71 ? -2.108 -2.133 5.243 1.00 80.44 71 LEU A N 1
ATOM 529 C CA . LEU A 1 71 ? -1.762 -2.158 3.829 1.00 80.44 71 LEU A CA 1
ATOM 530 C C . LEU A 1 71 ? -1.387 -3.565 3.353 1.00 80.44 71 LEU A C 1
ATOM 532 O O . LEU A 1 71 ? -1.847 -4.003 2.298 1.00 80.44 71 LEU A O 1
ATOM 536 N N . SER A 1 72 ? -0.598 -4.297 4.141 1.00 81.44 72 SER A N 1
ATOM 537 C CA . SER A 1 72 ? -0.265 -5.694 3.852 1.00 81.44 72 SER A CA 1
ATOM 538 C C . SER A 1 72 ? -1.526 -6.559 3.788 1.00 81.44 72 SER A C 1
ATOM 540 O O . SER A 1 72 ? -1.704 -7.317 2.834 1.00 81.44 72 SER A O 1
ATOM 542 N N . ALA A 1 73 ? -2.457 -6.383 4.730 1.00 85.69 73 ALA A N 1
ATOM 543 C CA . ALA A 1 73 ? -3.735 -7.091 4.733 1.00 85.69 73 ALA A CA 1
ATOM 544 C C . ALA A 1 73 ? -4.603 -6.751 3.505 1.00 85.69 73 ALA A C 1
ATOM 546 O O . ALA A 1 73 ? -5.162 -7.654 2.880 1.00 85.69 73 ALA A O 1
ATOM 547 N N . LEU A 1 74 ? -4.661 -5.473 3.116 1.00 82.00 74 LEU A N 1
ATOM 548 C CA . LEU A 1 74 ? -5.395 -4.994 1.938 1.00 82.00 74 LEU A CA 1
ATOM 549 C C . LEU A 1 74 ? -4.862 -5.530 0.614 1.00 82.00 74 LEU A C 1
ATOM 551 O O . LEU A 1 74 ? -5.643 -5.735 -0.310 1.00 82.00 74 LEU A O 1
ATOM 555 N N . ILE A 1 75 ? -3.553 -5.759 0.511 1.00 78.56 75 ILE A N 1
ATOM 556 C CA . ILE A 1 75 ? -2.949 -6.362 -0.680 1.00 78.56 75 ILE A CA 1
ATOM 557 C C . ILE A 1 75 ? -3.127 -7.882 -0.652 1.00 78.56 75 ILE A C 1
ATOM 559 O O . ILE A 1 75 ? -3.504 -8.463 -1.665 1.00 78.56 75 ILE A O 1
ATOM 563 N N . LYS A 1 76 ? -2.922 -8.518 0.508 1.00 82.12 76 LYS A N 1
ATOM 564 C CA . LYS A 1 76 ? -3.020 -9.974 0.680 1.00 82.12 76 LYS A CA 1
ATOM 565 C C . LYS A 1 76 ? -4.437 -10.505 0.473 1.00 82.12 76 LYS A C 1
ATOM 567 O O . LYS A 1 76 ? -4.586 -11.623 -0.004 1.00 82.12 76 LYS A O 1
ATOM 572 N N . ALA A 1 77 ? -5.473 -9.735 0.807 1.00 83.19 77 ALA A N 1
ATOM 573 C CA . ALA A 1 77 ? -6.863 -10.147 0.610 1.00 83.19 77 ALA A CA 1
ATOM 574 C C . ALA A 1 77 ? -7.189 -10.501 -0.863 1.00 83.19 77 ALA A C 1
ATOM 576 O O . ALA A 1 77 ? -7.703 -11.595 -1.095 1.00 83.19 77 ALA A O 1
ATOM 577 N N . PRO A 1 78 ? -6.867 -9.654 -1.864 1.00 77.12 78 PRO A N 1
ATOM 578 C CA . PRO A 1 78 ? -7.070 -9.987 -3.273 1.00 77.12 78 PRO A CA 1
ATOM 579 C C . PRO A 1 78 ? -5.977 -10.871 -3.897 1.00 77.12 78 PRO A C 1
ATOM 581 O O . PRO A 1 78 ? -6.287 -11.597 -4.837 1.00 77.12 78 PRO A O 1
ATOM 584 N N . THR A 1 79 ? -4.716 -10.817 -3.446 1.00 71.88 79 THR A N 1
ATOM 585 C CA . THR A 1 79 ? -3.623 -11.576 -4.097 1.00 71.88 79 THR A CA 1
ATOM 586 C C . THR A 1 79 ? -3.293 -12.911 -3.435 1.00 71.88 79 THR A C 1
ATOM 588 O O . THR A 1 79 ? -2.644 -13.744 -4.059 1.00 71.88 79 THR A O 1
ATOM 591 N N . GLY A 1 80 ? -3.681 -13.125 -2.176 1.00 75.44 80 GLY A N 1
ATOM 592 C CA . GLY A 1 80 ? -3.268 -14.279 -1.369 1.00 75.44 80 GLY A CA 1
ATOM 593 C C . GLY A 1 80 ? -1.788 -14.274 -0.958 1.00 75.44 80 GLY A C 1
ATOM 594 O O . GLY A 1 80 ? -1.371 -15.136 -0.185 1.00 75.44 80 GLY A O 1
ATOM 595 N N . GLU A 1 81 ? -0.998 -13.302 -1.424 1.00 71.50 81 GLU A N 1
ATOM 596 C CA . GLU A 1 81 ? 0.446 -13.220 -1.195 1.00 71.50 81 GLU A CA 1
ATOM 597 C C . GLU A 1 81 ? 0.816 -12.123 -0.195 1.00 71.50 81 GLU A C 1
ATOM 599 O O . GLU A 1 81 ? 0.255 -11.026 -0.194 1.00 71.50 81 GLU A O 1
ATOM 604 N N . GLU A 1 82 ? 1.805 -12.415 0.651 1.00 66.69 82 GLU A N 1
ATOM 605 C CA . GLU A 1 82 ? 2.318 -11.481 1.650 1.00 66.69 82 GLU A CA 1
ATOM 606 C C . GLU A 1 82 ? 3.455 -10.626 1.075 1.00 66.69 82 GLU A C 1
ATOM 608 O O . GLU A 1 82 ? 4.430 -11.136 0.518 1.00 66.69 82 GLU A O 1
ATOM 613 N N . GLN A 1 83 ? 3.328 -9.305 1.204 1.00 65.00 83 GLN A N 1
ATOM 614 C CA . GLN A 1 83 ? 4.328 -8.347 0.735 1.00 65.00 83 GLN A CA 1
ATOM 615 C C . GLN A 1 83 ? 5.409 -8.155 1.803 1.00 65.00 83 GLN A C 1
ATOM 617 O O . GLN A 1 83 ? 5.109 -8.010 2.987 1.00 65.00 83 GLN A O 1
ATOM 622 N N . ARG A 1 84 ? 6.681 -8.092 1.388 1.00 65.00 84 ARG A N 1
ATOM 623 C CA . ARG A 1 84 ? 7.774 -7.750 2.308 1.00 65.00 84 ARG A CA 1
ATOM 624 C C . ARG A 1 84 ? 7.707 -6.264 2.641 1.00 65.00 84 ARG A C 1
ATOM 626 O O . ARG A 1 84 ? 7.835 -5.421 1.754 1.00 65.00 84 ARG A O 1
ATOM 633 N N . VAL A 1 85 ? 7.519 -5.956 3.920 1.00 60.22 85 VAL A N 1
ATOM 634 C CA . VAL A 1 85 ? 7.571 -4.587 4.436 1.00 60.22 85 VAL A CA 1
ATOM 635 C C . VAL A 1 85 ? 9.036 -4.184 4.586 1.00 60.22 85 VAL A C 1
ATOM 637 O O . VAL A 1 85 ? 9.821 -4.888 5.217 1.00 60.22 85 VAL A O 1
ATOM 640 N N . TYR A 1 86 ? 9.403 -3.049 3.997 1.00 60.38 86 TYR A N 1
ATOM 641 C CA . TYR A 1 86 ? 10.715 -2.429 4.167 1.00 60.38 86 TYR A CA 1
ATOM 642 C C . TYR A 1 86 ? 10.507 -1.110 4.926 1.00 60.38 86 TYR A C 1
ATOM 644 O O . TYR A 1 86 ? 9.790 -0.233 4.436 1.00 60.38 86 TYR A O 1
ATOM 652 N N . GLY A 1 87 ? 11.059 -1.021 6.140 1.00 47.56 87 GLY A N 1
ATOM 653 C CA . GLY A 1 87 ? 10.953 0.137 7.043 1.00 47.56 87 GLY A CA 1
ATOM 654 C C . GLY A 1 87 ? 11.822 1.313 6.627 1.00 47.56 87 GLY A C 1
ATOM 655 O O . GLY A 1 87 ? 12.976 1.059 6.222 1.00 47.56 87 GLY A O 1
#

Sequence (87 aa):
MRHVVDVLGGRAQLERSGEKLMRIKIAGEADGVRREYEITFSRRGAGNAAVGRAVARADAPGGREADAERLSALIKAPTGEEQRVYG

pLDDT: mean 74.36, std 10.29, range [47.56, 88.06]

Radius of gyration: 13.59 Å; chains: 1; bounding box: 33×24×36 Å